Protein AF-A0A5B8V446-F1 (afdb_monomer)

Secondary structure (DSSP, 8-state):
---GGGSTTS-SS-PEEEEEEEHHHHT---EE-TTTS--EESEEEEEEETTEEEEEEE-HHHHHHHHS-SSHHHHHHHHHHHHHHHHHHHTT--PEEPTTS-EEEEETTEEEEEEE-TTT--EEEEETTEEPS--BSSHHHHHHHHHHHHHHHHHHT--

Solvent-accessible surface area (backbone atoms only — not comparable to full-atom values): 9074 Å² total; per-residue (Å²): 108,64,47,44,88,77,41,89,92,56,81,67,53,73,32,44,82,74,51,74,47,57,32,63,84,76,76,41,73,63,46,67,14,51,48,66,25,73,50,76,28,41,55,36,37,34,29,38,35,101,92,42,96,62,72,45,48,21,29,55,73,54,44,20,52,25,47,67,43,87,53,60,51,59,51,56,49,50,50,52,54,51,49,52,52,49,54,59,55,55,76,72,56,85,62,42,71,46,99,86,68,30,38,34,40,80,54,92,97,42,46,36,38,38,39,71,38,88,88,78,70,25,28,37,41,26,55,72,78,47,68,55,94,62,75,23,89,42,69,66,55,44,54,50,50,48,52,53,49,50,54,53,28,53,76,73,68,76,103

Mean predicted aligned error: 4.15 Å

Sequence (159 aa):
MANYWNIPGVPHKGWEYETIIDLREEGEEYETCMMCGKEEIRYVHILSHDEVAETYRVGCVCAEKMTGDYVNPKERQRQLENKAKRKENWKYKDWKQSQKGNDYYKFEEHLLVIFRDKKTNKFKYTIDGNFGLNSYQYLSEAKEAIFNKIEEMKEHGDW

Nearest PDB structures (foldseek):
  2yj5-assembly1_A  TM=4.510E-01  e=4.630E-01  Saccharolobus solfataricus P2
  3imo-assembly2_B  TM=6.095E-01  e=3.943E+00  Vibrio cholerae O139
  5csa-assembly1_A  TM=5.047E-01  e=8.866E+00  Saccharomyces cerevisiae S288C
  8xl0-assembly1_F  TM=2.932E-01  e=3.314E+00  Homo sapiens

Foldseek 3Di:
DDAQVPPPPDQQEQKDWDAKDQVVVVVDAWDQFPHGRPDTDRIWTWIDHPSDPDIGTGDLVSVCRHHVPPPVSVVRVVVVVVLVVVLVVLLVDDFDADPVRWTWDDDDPWIKIWDQDPPPRWIWIDINNHTDPDTHRDPSVNSSVVSVVVVVCVVVVND

Organism: NCBI:txid1813871

Radius of gyration: 20.85 Å; Cα contacts (8 Å, |Δi|>4): 253; chains: 1; bounding box: 47×30×57 Å

Structure (mmCIF, N/CA/C/O backbone):
data_AF-A0A5B8V446-F1
#
_entry.id   AF-A0A5B8V446-F1
#
loop_
_atom_site.group_PDB
_atom_site.id
_atom_site.type_symbol
_atom_site.label_atom_id
_atom_site.label_alt_id
_atom_site.label_comp_id
_atom_site.label_asym_id
_atom_site.label_entity_id
_atom_site.label_seq_id
_atom_site.pdbx_PDB_ins_code
_atom_site.Cartn_x
_atom_site.Cartn_y
_atom_site.Cartn_z
_atom_site.occupancy
_atom_site.B_iso_or_equiv
_atom_site.auth_seq_id
_atom_site.auth_comp_id
_atom_site.auth_asym_id
_atom_site.auth_atom_id
_atom_site.pdbx_PDB_model_num
ATOM 1 N N . MET A 1 1 ? 15.713 16.294 -12.421 1.00 69.62 1 MET A N 1
ATOM 2 C CA . MET A 1 1 ? 16.431 15.012 -12.607 1.00 69.62 1 MET A CA 1
ATOM 3 C C . MET A 1 1 ? 16.803 14.828 -14.074 1.00 69.62 1 MET A C 1
ATOM 5 O O . MET A 1 1 ? 16.319 15.591 -14.906 1.00 69.62 1 MET A O 1
ATOM 9 N N . ALA A 1 2 ? 17.674 13.866 -14.390 1.00 83.50 2 ALA A N 1
ATOM 10 C CA . ALA A 1 2 ? 17.967 13.483 -15.771 1.00 83.50 2 ALA A CA 1
ATOM 11 C C . ALA A 1 2 ? 16.741 12.828 -16.435 1.00 83.50 2 ALA A C 1
ATOM 13 O O . ALA A 1 2 ? 15.944 12.179 -15.766 1.00 83.50 2 ALA A O 1
ATOM 14 N N . ASN A 1 3 ? 16.592 13.011 -17.748 1.00 92.62 3 ASN A N 1
ATOM 15 C CA . ASN A 1 3 ? 15.585 12.314 -18.546 1.00 92.62 3 ASN A CA 1
ATOM 16 C C . ASN A 1 3 ? 16.255 11.132 -19.255 1.00 92.62 3 ASN A C 1
ATOM 18 O O . ASN A 1 3 ? 16.897 11.316 -20.293 1.00 92.62 3 ASN A O 1
ATOM 22 N N . TYR A 1 4 ? 16.111 9.936 -18.690 1.00 93.00 4 TYR A N 1
ATOM 23 C CA . TYR A 1 4 ? 16.771 8.727 -19.178 1.00 93.00 4 TYR A CA 1
ATOM 24 C C . TYR A 1 4 ? 16.187 8.206 -20.495 1.00 93.00 4 TYR A C 1
ATOM 26 O O . TYR A 1 4 ? 16.874 7.466 -21.185 1.00 93.00 4 TYR A O 1
ATOM 34 N N . TRP A 1 5 ? 15.015 8.690 -20.938 1.00 94.31 5 TRP A N 1
ATOM 35 C CA . TRP A 1 5 ? 14.532 8.443 -22.310 1.00 94.31 5 TRP A CA 1
ATOM 36 C C . TRP A 1 5 ? 15.471 8.986 -23.397 1.00 94.31 5 TRP A C 1
ATOM 38 O O . TRP A 1 5 ? 15.379 8.578 -24.552 1.00 94.31 5 TRP A O 1
ATOM 48 N N . ASN A 1 6 ? 16.338 9.938 -23.047 1.00 91.38 6 ASN A N 1
ATOM 49 C CA . ASN A 1 6 ? 17.266 10.578 -23.977 1.00 91.38 6 ASN A CA 1
ATOM 50 C C . ASN A 1 6 ? 18.718 10.115 -23.779 1.00 91.38 6 ASN A C 1
ATOM 52 O O . ASN A 1 6 ? 19.612 10.668 -24.420 1.00 91.38 6 ASN A O 1
ATOM 56 N N . ILE A 1 7 ? 18.973 9.160 -22.876 1.00 86.81 7 ILE A N 1
ATOM 57 C CA . ILE A 1 7 ? 20.325 8.713 -22.533 1.00 86.81 7 ILE A CA 1
ATOM 58 C C . ILE A 1 7 ? 20.634 7.415 -23.291 1.00 86.81 7 ILE A C 1
ATOM 60 O O . ILE A 1 7 ? 19.982 6.399 -23.052 1.00 86.81 7 ILE A O 1
ATOM 64 N N . PRO A 1 8 ? 21.633 7.413 -24.193 1.00 85.69 8 PRO A N 1
ATOM 65 C CA . PRO A 1 8 ? 22.073 6.192 -24.856 1.00 85.69 8 PRO A CA 1
ATOM 66 C C . PRO A 1 8 ? 22.541 5.142 -23.843 1.00 85.69 8 PRO A C 1
ATOM 68 O O . PRO A 1 8 ? 23.269 5.466 -22.907 1.00 85.69 8 PRO A O 1
ATOM 71 N N . GLY A 1 9 ? 22.157 3.884 -24.061 1.00 85.62 9 GLY A N 1
ATOM 72 C CA . GLY A 1 9 ? 22.546 2.756 -23.207 1.00 85.62 9 GLY A CA 1
ATOM 73 C C . GLY A 1 9 ? 21.564 2.426 -22.081 1.00 85.62 9 GLY A C 1
ATOM 74 O O . GLY A 1 9 ? 21.755 1.414 -21.419 1.00 85.62 9 GLY A O 1
ATOM 75 N N . VAL A 1 10 ? 20.502 3.216 -21.883 1.00 90.62 10 VAL A N 1
ATOM 76 C CA . VAL A 1 10 ? 19.393 2.837 -20.994 1.00 90.62 10 VAL A CA 1
ATOM 77 C C . VAL A 1 10 ? 18.348 2.063 -21.801 1.00 90.62 10 VAL A C 1
ATOM 79 O O . VAL A 1 10 ? 17.856 2.590 -22.805 1.00 90.62 10 VAL A O 1
ATOM 82 N N . PRO A 1 11 ? 17.963 0.840 -21.398 1.00 94.69 11 PRO A N 1
ATOM 83 C CA . PRO A 1 11 ? 16.890 0.120 -22.068 1.00 94.69 11 PRO A CA 1
ATOM 84 C C . PRO A 1 11 ? 15.568 0.891 -22.004 1.00 94.69 11 PRO A C 1
ATOM 86 O O . PRO A 1 11 ? 15.131 1.350 -20.952 1.00 94.69 11 PRO A O 1
ATOM 89 N N . HIS A 1 12 ? 14.889 1.026 -23.140 1.00 95.25 12 HIS A N 1
ATOM 90 C CA . HIS A 1 12 ? 13.588 1.708 -23.226 1.00 95.25 12 HIS A CA 1
ATOM 91 C C . HIS A 1 12 ? 12.393 0.750 -23.104 1.00 95.25 12 HIS A C 1
ATOM 93 O O . HIS A 1 12 ? 11.248 1.194 -22.991 1.00 95.25 12 HIS A O 1
ATOM 99 N N . LYS A 1 13 ? 12.659 -0.553 -23.204 1.00 95.81 13 LYS A N 1
ATOM 100 C CA . LYS A 1 13 ? 11.710 -1.669 -23.257 1.00 95.81 13 LYS A CA 1
ATOM 101 C C . LYS A 1 13 ? 12.333 -2.880 -22.565 1.00 95.81 13 LYS A C 1
ATOM 103 O O . LYS A 1 13 ? 13.538 -2.874 -22.361 1.00 95.81 13 LYS A O 1
ATOM 108 N N . GLY A 1 14 ? 11.529 -3.901 -22.272 1.00 96.81 14 GLY A N 1
ATOM 109 C CA . GLY A 1 14 ? 12.015 -5.157 -21.686 1.00 96.81 14 GLY A CA 1
ATOM 110 C C . GLY A 1 14 ? 12.162 -5.119 -20.167 1.00 96.81 14 GLY A C 1
ATOM 111 O O . GLY A 1 14 ? 12.752 -6.024 -19.599 1.00 96.81 14 GLY A O 1
ATOM 112 N N . TRP A 1 15 ? 11.62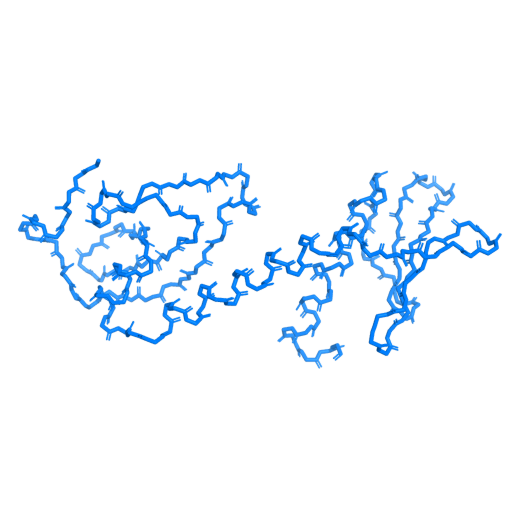7 -4.085 -19.514 1.00 98.19 15 TRP A N 1
ATOM 113 C CA . TRP A 1 15 ? 11.622 -4.012 -18.059 1.00 98.19 15 TRP A CA 1
ATOM 114 C C . TRP A 1 15 ? 10.580 -4.961 -17.475 1.00 98.19 15 TRP A C 1
ATOM 116 O O . TRP A 1 15 ? 9.449 -5.030 -17.965 1.00 98.19 15 TRP A O 1
ATOM 126 N N . GLU A 1 16 ? 10.951 -5.635 -16.397 1.00 98.00 16 GLU A N 1
ATOM 127 C CA . GLU A 1 16 ? 10.073 -6.489 -15.615 1.00 98.00 16 GLU A CA 1
ATOM 128 C C . GLU A 1 16 ? 9.410 -5.684 -14.497 1.00 98.00 16 GLU A C 1
ATOM 130 O O . GLU A 1 16 ? 9.973 -4.732 -13.949 1.00 98.00 16 GLU A O 1
ATOM 135 N N . TYR A 1 17 ? 8.159 -6.030 -14.201 1.00 98.31 17 TYR A N 1
ATOM 136 C CA . TYR A 1 17 ? 7.369 -5.342 -13.191 1.00 98.31 17 TYR A CA 1
ATOM 137 C C . TYR A 1 17 ? 7.485 -6.064 -11.854 1.00 98.31 17 TYR A C 1
ATOM 139 O O . TYR A 1 17 ? 6.988 -7.180 -11.721 1.00 98.31 17 TYR A O 1
ATOM 147 N N . GLU A 1 18 ? 8.053 -5.395 -10.855 1.00 97.81 18 GLU A N 1
ATOM 148 C CA . GLU A 1 18 ? 8.225 -5.972 -9.523 1.00 97.81 18 GLU A CA 1
ATOM 149 C C . GLU A 1 18 ? 6.993 -5.710 -8.657 1.00 97.81 18 GLU A C 1
ATOM 151 O O . GLU A 1 18 ? 6.299 -6.626 -8.215 1.00 97.81 18 GLU A O 1
ATOM 156 N N . THR A 1 19 ? 6.690 -4.435 -8.405 1.00 97.69 19 THR A N 1
ATOM 157 C CA . THR A 1 19 ? 5.610 -4.044 -7.493 1.00 97.69 19 THR A CA 1
ATOM 158 C C . THR A 1 19 ? 5.232 -2.569 -7.650 1.00 97.69 19 THR A C 1
ATOM 160 O O . THR A 1 19 ? 5.837 -1.823 -8.421 1.00 97.69 19 THR A O 1
ATOM 163 N N . ILE A 1 20 ? 4.226 -2.142 -6.891 1.00 98.00 20 ILE A N 1
ATOM 164 C CA . ILE A 1 20 ? 3.850 -0.744 -6.712 1.00 98.00 20 ILE A CA 1
ATOM 165 C C . ILE A 1 20 ? 3.714 -0.421 -5.229 1.00 98.00 20 ILE A C 1
ATOM 167 O O . ILE A 1 20 ? 3.178 -1.219 -4.461 1.00 98.00 20 ILE A O 1
ATOM 171 N N . ILE A 1 21 ? 4.160 0.770 -4.842 1.00 97.19 21 ILE A N 1
ATOM 172 C CA . ILE A 1 21 ? 4.043 1.282 -3.473 1.00 97.19 21 ILE A CA 1
ATOM 173 C C . ILE A 1 21 ? 3.320 2.634 -3.457 1.00 97.19 21 ILE A C 1
ATOM 175 O O . ILE A 1 21 ? 3.379 3.391 -4.426 1.00 97.19 21 ILE A O 1
ATOM 179 N N . ASP A 1 22 ? 2.627 2.934 -2.358 1.00 97.31 22 ASP A N 1
ATOM 180 C CA . ASP A 1 22 ? 2.085 4.265 -2.057 1.00 97.31 22 ASP A CA 1
ATOM 181 C C . ASP A 1 22 ? 3.002 4.933 -1.031 1.00 97.31 22 ASP A C 1
ATOM 183 O O . ASP A 1 22 ? 3.021 4.524 0.130 1.00 97.31 22 ASP A O 1
ATOM 187 N N . LEU A 1 23 ? 3.736 5.971 -1.442 1.00 96.69 23 LEU A N 1
ATOM 188 C CA . LEU A 1 23 ? 4.708 6.661 -0.585 1.00 96.69 23 LEU A CA 1
ATOM 189 C C . LEU A 1 23 ? 4.110 7.178 0.726 1.00 96.69 23 LEU A C 1
ATOM 191 O O . LEU A 1 23 ? 4.793 7.206 1.750 1.00 96.69 23 LEU A O 1
ATOM 195 N N . ARG A 1 24 ? 2.816 7.517 0.744 1.00 93.94 24 ARG A N 1
ATOM 196 C CA . ARG A 1 24 ? 2.173 8.006 1.972 1.00 93.94 24 ARG A CA 1
ATOM 197 C C . ARG A 1 24 ? 2.027 6.935 3.043 1.00 93.94 24 ARG A C 1
ATOM 199 O O . ARG A 1 24 ? 1.935 7.284 4.217 1.00 93.94 24 ARG A O 1
ATOM 206 N N . GLU A 1 25 ? 1.996 5.660 2.664 1.00 90.94 25 GLU A N 1
ATOM 207 C CA . GLU A 1 25 ? 2.035 4.555 3.629 1.00 90.94 25 GLU A CA 1
ATOM 208 C C . GLU A 1 25 ? 3.442 4.387 4.231 1.00 90.94 25 GLU A C 1
ATOM 210 O O . GLU A 1 25 ? 3.570 3.880 5.342 1.00 90.94 25 GLU A O 1
ATOM 215 N N . GLU A 1 26 ? 4.484 4.879 3.550 1.00 90.38 26 GLU A N 1
ATOM 216 C CA . GLU A 1 26 ? 5.877 4.894 4.025 1.00 90.38 26 GLU A CA 1
ATOM 217 C C . GLU A 1 26 ? 6.259 6.201 4.747 1.00 90.38 26 GLU A C 1
ATOM 219 O O . GLU A 1 26 ? 7.351 6.308 5.299 1.00 90.38 26 GLU A O 1
ATOM 224 N N . GLY A 1 27 ? 5.350 7.181 4.804 1.00 91.25 27 GLY A N 1
ATOM 225 C CA . GLY A 1 27 ? 5.576 8.476 5.454 1.00 91.25 27 GLY A CA 1
ATOM 226 C C . GLY A 1 27 ? 6.137 9.571 4.540 1.00 91.25 27 GLY A C 1
ATOM 227 O O . GLY A 1 27 ? 6.446 10.653 5.034 1.00 91.25 27 GLY A O 1
ATOM 228 N N . GLU A 1 28 ? 6.213 9.323 3.232 1.00 94.06 28 GLU A N 1
ATOM 229 C CA . GLU A 1 28 ? 6.693 10.264 2.213 1.00 94.06 28 GLU A CA 1
ATOM 230 C C . GLU A 1 28 ? 5.527 10.801 1.355 1.00 94.06 28 GLU A C 1
ATOM 232 O O . GLU A 1 28 ? 4.479 10.165 1.225 1.00 94.06 28 GLU A O 1
ATOM 237 N N . GLU A 1 29 ? 5.661 11.991 0.754 1.00 9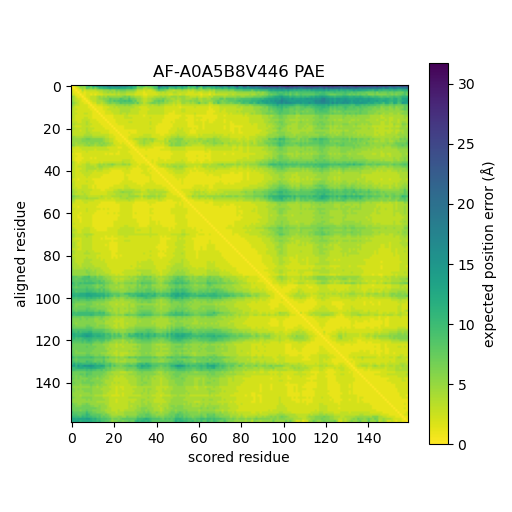4.25 29 GLU A N 1
ATOM 238 C CA . GLU A 1 29 ? 4.574 12.565 -0.065 1.00 94.25 29 GLU A CA 1
ATOM 239 C C . GLU A 1 29 ? 4.680 12.222 -1.554 1.00 94.25 29 GLU A C 1
ATOM 241 O O . GLU A 1 29 ? 3.711 11.726 -2.141 1.00 94.25 29 GLU A O 1
ATOM 246 N N . TYR A 1 30 ? 5.833 12.518 -2.153 1.00 96.88 30 TYR A N 1
ATOM 247 C CA . TYR A 1 30 ? 6.124 12.348 -3.574 1.00 96.88 30 TYR A CA 1
ATOM 248 C C . TYR A 1 30 ? 7.622 12.111 -3.773 1.00 96.88 30 TYR A C 1
ATOM 250 O O . TYR A 1 30 ? 8.442 12.564 -2.976 1.00 96.88 30 TYR A O 1
ATOM 258 N N . GLU A 1 31 ? 7.972 11.468 -4.880 1.00 96.94 31 GLU A N 1
ATOM 259 C CA . GLU A 1 31 ? 9.331 11.470 -5.419 1.00 96.94 31 GLU A CA 1
ATOM 260 C C . GLU A 1 31 ? 9.304 11.799 -6.913 1.00 96.94 31 GLU A C 1
ATOM 262 O O . GLU A 1 31 ? 8.269 11.689 -7.567 1.00 96.94 31 GLU A O 1
ATOM 267 N N . THR A 1 32 ? 10.435 12.186 -7.494 1.00 97.94 32 THR A N 1
ATOM 268 C CA . THR A 1 32 ? 10.507 12.423 -8.938 1.00 97.94 32 THR A CA 1
ATOM 269 C C . THR A 1 32 ? 10.703 11.099 -9.687 1.00 97.94 32 THR A C 1
ATOM 271 O O . THR A 1 32 ? 11.622 10.339 -9.392 1.00 97.94 32 THR A O 1
ATOM 274 N N . CYS A 1 33 ? 9.891 10.850 -10.719 1.00 98.12 33 CYS A N 1
ATOM 275 C CA . CYS A 1 33 ? 10.004 9.682 -11.595 1.00 98.12 33 CYS A CA 1
ATOM 276 C C . CYS A 1 33 ? 11.418 9.552 -12.176 1.00 98.12 33 CYS A C 1
ATOM 278 O O . CYS A 1 33 ? 11.854 10.428 -12.932 1.00 98.12 33 CYS A O 1
ATOM 280 N N . MET A 1 34 ? 12.090 8.429 -11.894 1.00 96.88 34 MET A N 1
ATOM 281 C CA . MET A 1 34 ? 13.475 8.217 -12.313 1.00 96.88 34 MET A CA 1
ATOM 282 C C . MET A 1 34 ? 13.623 8.299 -13.828 1.00 96.88 34 MET A C 1
ATOM 284 O O . MET A 1 34 ? 14.539 8.956 -14.288 1.00 96.88 34 MET A O 1
ATOM 288 N N . MET A 1 35 ? 12.704 7.725 -14.615 1.00 96.31 35 MET A N 1
ATOM 289 C CA . MET A 1 35 ? 12.871 7.631 -16.071 1.00 96.31 35 MET A CA 1
ATOM 290 C C . MET A 1 35 ? 12.707 8.975 -16.795 1.00 96.31 35 MET A C 1
ATOM 292 O O . MET A 1 35 ? 13.550 9.351 -17.607 1.00 96.31 35 MET A O 1
ATOM 296 N N . CYS A 1 36 ? 11.619 9.713 -16.541 1.00 97.00 36 CYS A N 1
ATOM 297 C CA . CYS A 1 36 ? 11.367 10.982 -17.239 1.00 97.00 36 CYS A CA 1
ATOM 298 C C . CYS A 1 36 ? 11.971 12.202 -16.533 1.00 97.00 36 CYS A C 1
ATOM 300 O O . CYS A 1 36 ? 12.114 13.252 -17.163 1.00 97.00 36 CYS A O 1
ATOM 302 N N . GLY A 1 37 ? 12.269 12.092 -15.236 1.00 96.25 37 GLY A N 1
ATOM 303 C CA . GLY A 1 37 ? 12.832 13.158 -14.413 1.00 96.25 37 GLY A CA 1
ATOM 304 C C . GLY A 1 37 ? 11.939 14.393 -14.237 1.00 96.25 37 GLY A C 1
ATOM 305 O O . GLY A 1 37 ? 12.452 15.443 -13.840 1.00 96.25 37 GLY A O 1
ATOM 306 N N . LYS A 1 38 ? 10.646 14.291 -14.586 1.00 93.25 38 LYS A N 1
ATOM 307 C CA . LYS A 1 38 ? 9.694 15.414 -14.670 1.00 93.25 38 LYS A CA 1
ATOM 308 C C . LYS A 1 38 ? 8.454 15.255 -13.788 1.00 93.25 38 LYS A C 1
ATOM 310 O O . LYS A 1 38 ? 7.920 16.255 -13.325 1.00 93.25 38 LYS A O 1
ATOM 315 N N . GLU A 1 39 ? 7.937 14.040 -13.653 1.00 94.38 39 GLU A N 1
ATOM 316 C CA . GLU A 1 39 ? 6.700 13.776 -12.913 1.00 94.38 39 GLU A CA 1
ATOM 317 C C . GLU A 1 39 ? 7.003 13.579 -11.426 1.00 94.38 39 GLU A C 1
ATOM 319 O O . GLU A 1 39 ? 7.880 12.784 -11.101 1.0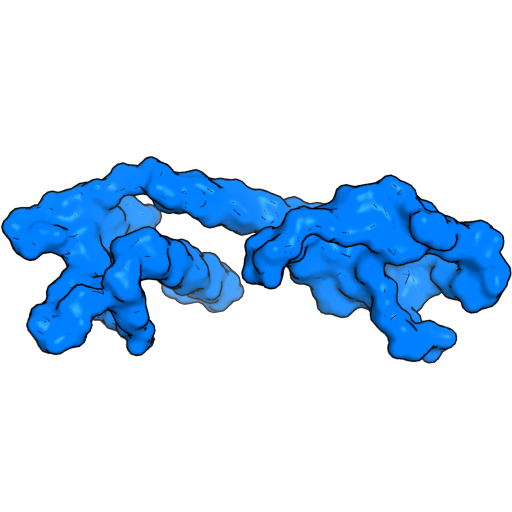0 94.38 39 GLU A O 1
ATOM 324 N N . GLU A 1 40 ? 6.261 14.260 -10.552 1.00 96.94 40 GLU A N 1
ATOM 325 C CA . GLU A 1 40 ? 6.223 13.968 -9.115 1.00 96.94 40 GLU A CA 1
ATOM 326 C C . GLU A 1 40 ? 5.190 12.862 -8.875 1.00 96.94 40 GLU A C 1
ATOM 328 O O . GLU A 1 40 ? 4.000 13.031 -9.158 1.00 96.94 40 GLU A O 1
ATOM 333 N N . ILE A 1 41 ? 5.650 11.710 -8.400 1.00 97.75 41 ILE A N 1
ATOM 334 C CA . ILE A 1 41 ? 4.886 10.471 -8.299 1.00 97.75 41 ILE A CA 1
ATOM 335 C C . ILE A 1 41 ? 4.679 10.100 -6.833 1.00 97.75 41 ILE A C 1
ATOM 337 O O . ILE A 1 41 ? 5.607 10.101 -6.034 1.00 97.75 41 ILE A O 1
ATOM 341 N N . ARG A 1 42 ? 3.432 9.782 -6.479 1.00 97.81 42 ARG A N 1
ATOM 342 C CA . ARG A 1 42 ? 3.069 9.206 -5.173 1.00 97.81 42 ARG A CA 1
ATOM 343 C C . ARG A 1 42 ? 3.006 7.682 -5.225 1.00 97.81 42 ARG A C 1
ATOM 345 O O . ARG A 1 42 ? 3.401 7.010 -4.280 1.00 97.81 42 ARG A O 1
ATOM 352 N N . TYR A 1 43 ? 2.453 7.153 -6.316 1.00 98.25 43 TYR A N 1
ATOM 353 C CA . TYR A 1 43 ? 2.361 5.719 -6.558 1.00 98.25 43 TYR A CA 1
ATOM 354 C C . TYR A 1 43 ? 3.528 5.311 -7.443 1.00 98.25 43 TYR A C 1
ATOM 356 O O . TYR A 1 43 ? 3.576 5.664 -8.625 1.00 98.25 43 TYR A O 1
ATOM 364 N N . VAL A 1 44 ? 4.487 4.622 -6.842 1.00 98.38 44 VAL A N 1
ATOM 365 C CA . VAL A 1 44 ? 5.777 4.336 -7.459 1.00 98.38 44 VAL A CA 1
ATOM 366 C C . VAL A 1 44 ? 5.760 2.919 -7.995 1.00 98.38 44 VAL A C 1
ATOM 368 O O . VAL A 1 44 ? 5.623 1.968 -7.229 1.00 98.38 44 VAL A O 1
ATOM 371 N N . HIS A 1 45 ? 5.905 2.783 -9.311 1.00 98.56 45 HIS A N 1
ATOM 372 C CA . HIS A 1 45 ? 6.072 1.492 -9.970 1.00 98.56 45 HIS A CA 1
ATOM 373 C C . HIS A 1 45 ? 7.551 1.128 -9.928 1.00 98.56 45 HIS A C 1
ATOM 375 O O . HIS A 1 45 ? 8.383 1.882 -10.438 1.00 98.56 45 HIS A O 1
ATOM 381 N N . ILE A 1 46 ? 7.864 -0.002 -9.302 1.00 98.44 46 ILE A N 1
ATOM 382 C CA . ILE A 1 46 ? 9.222 -0.524 -9.171 1.00 98.44 46 ILE A CA 1
ATOM 383 C C . ILE A 1 46 ? 9.441 -1.542 -10.283 1.00 98.44 46 ILE A C 1
ATOM 385 O O . ILE A 1 46 ? 8.686 -2.509 -10.397 1.00 98.44 46 ILE A O 1
ATOM 389 N N . LEU A 1 47 ? 10.464 -1.304 -11.098 1.00 98.38 47 LEU A N 1
ATOM 390 C CA . LEU A 1 47 ? 10.810 -2.121 -12.254 1.00 98.38 47 LEU A CA 1
ATOM 391 C C . LEU A 1 47 ? 12.267 -2.571 -12.186 1.00 98.38 47 LEU A C 1
ATOM 393 O O . LEU A 1 47 ? 13.118 -1.855 -11.657 1.00 98.38 47 LEU A O 1
ATOM 397 N N . SER A 1 48 ? 12.560 -3.712 -12.789 1.00 98.00 48 SER A N 1
ATOM 398 C CA . SER A 1 48 ? 13.907 -4.261 -12.941 1.00 98.00 48 SER A CA 1
ATOM 399 C C . SER A 1 48 ? 14.185 -4.573 -14.415 1.00 98.00 48 SER A C 1
ATOM 401 O O . SER A 1 48 ? 13.272 -4.604 -15.242 1.00 98.00 48 SER A O 1
ATOM 403 N N . HIS A 1 49 ? 15.454 -4.727 -14.783 1.00 97.56 49 HIS A N 1
ATOM 404 C CA . HIS A 1 49 ? 15.849 -5.177 -16.117 1.00 97.56 49 HIS A CA 1
ATOM 405 C C . HIS A 1 49 ? 17.164 -5.943 -16.012 1.00 97.56 49 HIS A C 1
ATOM 407 O O . HIS A 1 49 ? 18.091 -5.474 -15.363 1.00 97.56 49 HIS A O 1
ATOM 413 N N . ASP A 1 50 ? 17.297 -7.055 -16.732 1.00 96.31 50 ASP A N 1
ATOM 414 C CA . ASP A 1 50 ? 18.483 -7.930 -16.688 1.00 96.31 50 ASP A CA 1
ATOM 415 C C . ASP A 1 50 ? 19.827 -7.242 -17.000 1.00 96.31 50 ASP A C 1
ATOM 417 O O . ASP A 1 50 ? 20.889 -7.724 -16.612 1.00 96.31 50 ASP A O 1
ATOM 421 N N . GLU A 1 51 ? 19.801 -6.110 -17.706 1.00 93.88 51 GLU A N 1
ATOM 422 C CA . GLU A 1 51 ? 20.986 -5.362 -18.134 1.00 93.88 51 GLU A CA 1
ATOM 423 C C . GLU A 1 51 ? 21.299 -4.192 -17.186 1.00 93.88 51 GLU A C 1
ATOM 425 O O . GLU A 1 51 ? 22.308 -3.506 -17.353 1.00 93.88 51 GLU A O 1
ATOM 430 N N . VAL A 1 52 ? 20.444 -3.948 -16.186 1.00 92.75 52 VAL A N 1
ATOM 431 C CA . VAL A 1 52 ? 20.534 -2.818 -15.262 1.00 92.75 52 VAL A CA 1
ATOM 432 C C . VAL A 1 52 ? 20.500 -3.337 -13.828 1.00 92.75 52 VAL A C 1
ATOM 434 O O . VAL A 1 52 ? 19.501 -3.867 -13.360 1.00 92.75 52 VAL A O 1
ATOM 437 N N . ALA A 1 53 ? 21.602 -3.152 -13.101 1.00 91.25 53 ALA A N 1
ATOM 438 C CA . ALA A 1 53 ? 21.720 -3.639 -11.724 1.00 91.25 53 ALA A CA 1
ATOM 439 C C . ALA A 1 53 ? 20.780 -2.922 -10.733 1.00 91.25 53 ALA A C 1
ATOM 441 O O . ALA A 1 53 ? 20.458 -3.465 -9.678 1.00 91.25 53 ALA A O 1
ATOM 442 N N . GLU A 1 54 ? 20.373 -1.693 -11.046 1.00 92.69 54 GLU A N 1
ATOM 443 C CA . GLU A 1 54 ? 19.499 -0.877 -10.205 1.00 92.69 54 GLU A CA 1
ATOM 444 C C . GLU A 1 54 ? 18.028 -1.041 -10.601 1.00 92.69 54 GLU A C 1
ATOM 446 O O . GLU A 1 54 ? 17.685 -1.106 -11.782 1.00 92.69 54 GLU A O 1
ATOM 451 N N . THR A 1 55 ? 17.138 -1.034 -9.607 1.00 95.69 55 THR A N 1
ATOM 452 C CA . THR A 1 55 ? 15.695 -0.963 -9.859 1.00 95.69 55 THR A CA 1
ATOM 453 C C . THR A 1 55 ? 15.288 0.465 -10.194 1.00 95.69 55 THR A C 1
ATOM 455 O O . THR A 1 55 ? 15.821 1.436 -9.654 1.00 95.69 55 THR A O 1
ATOM 458 N N . TYR A 1 56 ? 14.326 0.602 -11.097 1.00 97.31 56 TYR A N 1
ATOM 459 C CA . TYR A 1 56 ? 13.791 1.891 -11.500 1.00 97.31 56 TYR A CA 1
ATOM 460 C C . TYR A 1 56 ? 12.465 2.151 -10.807 1.00 97.31 56 TYR A C 1
ATOM 462 O O . TYR A 1 56 ? 11.551 1.330 -10.838 1.00 97.31 56 TYR A O 1
ATOM 470 N N . ARG A 1 57 ? 12.362 3.339 -10.217 1.00 98.00 57 ARG A N 1
ATOM 471 C CA . ARG A 1 57 ? 11.179 3.847 -9.531 1.00 98.00 57 ARG A CA 1
ATOM 472 C C . ARG A 1 57 ? 10.524 4.916 -10.391 1.00 98.00 57 ARG A C 1
ATOM 474 O O . ARG A 1 57 ? 11.081 5.995 -10.611 1.00 98.00 57 ARG A O 1
ATOM 481 N N . VAL A 1 58 ? 9.384 4.586 -10.987 1.00 98.50 58 VAL A N 1
ATOM 482 C CA . VAL A 1 58 ? 8.814 5.386 -12.079 1.00 98.50 58 VAL A CA 1
ATOM 483 C C . VAL A 1 58 ? 7.312 5.596 -11.942 1.00 98.50 58 VAL A C 1
ATOM 485 O O . VAL A 1 58 ? 6.604 4.851 -11.268 1.00 98.50 58 VAL A O 1
ATOM 488 N N . GLY A 1 59 ? 6.815 6.634 -12.615 1.00 98.50 59 GLY A N 1
ATOM 489 C CA . GLY A 1 59 ? 5.384 6.899 -12.741 1.00 98.50 59 GLY A CA 1
ATOM 490 C C . GLY A 1 59 ? 4.695 5.937 -13.702 1.00 98.50 59 GLY A C 1
ATOM 491 O O . GLY A 1 59 ? 5.340 5.329 -14.561 1.00 98.50 59 GLY A O 1
ATOM 492 N N . CYS A 1 60 ? 3.365 5.856 -13.606 1.00 98.38 60 CYS A N 1
ATOM 493 C CA . CYS A 1 60 ? 2.533 4.914 -14.363 1.00 98.38 60 CYS A CA 1
ATOM 494 C C . CYS A 1 60 ? 2.817 4.932 -15.869 1.00 98.38 60 CYS A C 1
ATOM 496 O O . CYS A 1 60 ? 3.029 3.889 -16.476 1.00 98.38 60 CYS A O 1
ATOM 498 N N . VAL A 1 61 ? 2.884 6.121 -16.477 1.00 98.06 61 VAL A N 1
ATOM 499 C CA . VAL A 1 61 ? 3.099 6.255 -17.929 1.00 98.06 61 VAL A CA 1
ATOM 500 C C . VAL A 1 61 ? 4.491 5.771 -18.342 1.00 98.06 61 VAL A C 1
ATOM 502 O O . VAL A 1 61 ? 4.665 5.234 -19.437 1.00 98.06 61 VAL A O 1
ATOM 505 N N . CYS A 1 62 ? 5.503 5.980 -17.495 1.00 98.38 62 CYS A N 1
ATOM 506 C CA . CYS A 1 62 ? 6.837 5.452 -17.764 1.00 98.38 62 CYS A CA 1
ATOM 507 C C . CYS A 1 62 ? 6.855 3.935 -17.589 1.00 98.38 62 CYS A C 1
ATOM 509 O O . CYS A 1 62 ? 7.410 3.266 -18.454 1.00 98.38 62 CYS A O 1
ATOM 511 N N . ALA A 1 63 ? 6.174 3.402 -16.571 1.00 98.56 63 ALA A N 1
ATOM 512 C CA . ALA A 1 63 ? 6.048 1.965 -16.376 1.00 98.56 63 ALA A CA 1
ATOM 513 C C . ALA A 1 63 ? 5.412 1.268 -17.580 1.00 98.56 63 ALA A C 1
ATOM 515 O O . ALA A 1 63 ? 6.025 0.365 -18.136 1.00 98.56 63 ALA A O 1
ATOM 516 N N . GLU A 1 64 ? 4.262 1.752 -18.061 1.00 98.44 64 GLU A N 1
ATOM 517 C CA . GLU A 1 64 ? 3.590 1.191 -19.243 1.00 98.44 64 GLU A CA 1
ATOM 518 C C . GLU A 1 64 ? 4.509 1.146 -20.469 1.00 98.44 64 GLU A C 1
ATOM 520 O O . GLU A 1 64 ? 4.562 0.175 -21.227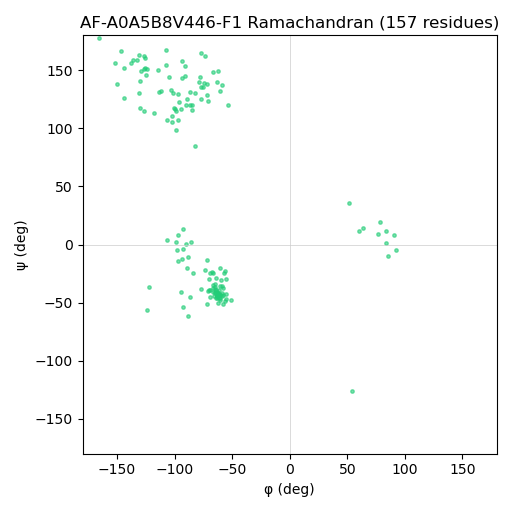 1.00 98.44 64 GLU A O 1
ATOM 525 N N . LYS A 1 65 ? 5.276 2.221 -20.675 1.00 98.19 65 LYS A N 1
ATOM 526 C CA . LYS A 1 65 ? 6.220 2.289 -21.786 1.00 98.19 65 LYS A CA 1
ATOM 527 C C . LYS A 1 65 ? 7.386 1.335 -21.582 1.00 98.19 65 LYS A C 1
ATOM 529 O O . LYS A 1 65 ? 7.717 0.660 -22.544 1.00 98.19 65 LYS A O 1
ATOM 534 N N . MET A 1 66 ? 7.987 1.277 -20.402 1.00 98.00 66 MET A N 1
ATOM 535 C CA . MET A 1 66 ? 9.184 0.479 -20.123 1.00 98.00 66 MET A CA 1
ATOM 536 C C . MET A 1 66 ? 8.905 -1.028 -20.155 1.00 98.00 66 MET A C 1
ATOM 538 O O . MET A 1 66 ? 9.698 -1.785 -20.712 1.00 98.00 66 MET A O 1
ATOM 542 N N . THR A 1 67 ? 7.755 -1.464 -19.645 1.00 98.06 67 THR A N 1
ATOM 543 C CA . THR A 1 67 ? 7.348 -2.878 -19.668 1.00 98.06 67 THR A CA 1
ATOM 544 C C . THR A 1 67 ? 6.693 -3.275 -20.994 1.00 98.06 67 THR A C 1
ATOM 546 O O . THR A 1 67 ? 6.702 -4.438 -21.381 1.00 98.06 67 THR A O 1
ATOM 549 N N . GLY A 1 68 ? 6.121 -2.309 -21.724 1.00 97.94 68 GLY A N 1
ATOM 550 C CA . GLY A 1 68 ? 5.259 -2.590 -22.875 1.00 97.94 68 GLY A CA 1
ATOM 551 C C . GLY A 1 68 ? 3.848 -3.049 -22.488 1.00 97.94 68 GLY A C 1
ATOM 552 O O . GLY A 1 68 ? 3.085 -3.445 -23.368 1.00 97.94 68 GLY A O 1
ATOM 553 N N . ASP A 1 69 ? 3.495 -2.966 -21.206 1.00 97.75 69 ASP A N 1
ATOM 554 C CA . ASP A 1 69 ? 2.184 -3.308 -20.665 1.00 97.75 69 ASP A CA 1
ATOM 555 C C . ASP A 1 69 ? 1.367 -2.042 -20.388 1.00 97.75 69 ASP A C 1
ATOM 557 O O . ASP A 1 69 ? 1.591 -1.333 -19.411 1.00 97.75 69 ASP A O 1
ATOM 561 N N . TYR A 1 70 ? 0.383 -1.772 -21.243 1.00 97.12 70 TYR A N 1
ATOM 562 C CA . TYR A 1 70 ? -0.465 -0.577 -21.168 1.00 97.12 70 TYR A CA 1
ATOM 563 C C . TYR A 1 70 ? -1.758 -0.785 -20.360 1.00 97.12 70 TYR A C 1
ATOM 565 O O . TYR A 1 70 ? -2.689 0.015 -20.467 1.00 97.12 70 TYR A O 1
ATOM 573 N N . VAL A 1 71 ? -1.859 -1.879 -19.597 1.00 97.25 71 VAL A N 1
ATOM 574 C CA . VAL A 1 71 ? -3.065 -2.228 -18.832 1.00 97.25 71 VAL A CA 1
ATOM 575 C C . VAL A 1 71 ? -2.745 -2.403 -17.353 1.00 97.25 71 VAL A C 1
ATOM 577 O O . VAL A 1 71 ? -3.343 -1.724 -16.513 1.00 97.25 71 VAL A O 1
ATOM 580 N N . ASN A 1 72 ? -1.806 -3.287 -17.009 1.00 97.88 72 ASN A N 1
ATOM 581 C CA . ASN A 1 72 ? -1.625 -3.688 -15.615 1.00 97.88 72 ASN A CA 1
ATOM 582 C C . ASN A 1 72 ? -1.035 -2.594 -14.714 1.00 97.88 72 ASN A C 1
ATOM 584 O O . ASN A 1 72 ? -1.529 -2.480 -13.590 1.00 97.88 72 ASN A O 1
ATOM 588 N N . PRO A 1 73 ? -0.063 -1.752 -15.134 1.00 98.12 73 PRO A N 1
ATOM 589 C CA . PRO A 1 73 ? 0.418 -0.659 -14.286 1.00 98.12 73 PRO A CA 1
ATOM 590 C C . PRO A 1 73 ? -0.728 0.253 -13.831 1.00 98.12 73 PRO A C 1
ATOM 592 O O . PRO A 1 73 ? -0.902 0.515 -12.640 1.00 98.12 73 PRO A O 1
ATOM 595 N N . LYS A 1 74 ? -1.598 0.647 -14.764 1.00 97.88 74 LYS A N 1
ATOM 596 C CA . LYS A 1 74 ? -2.755 1.490 -14.462 1.00 97.88 74 LYS A CA 1
ATOM 597 C C . LYS A 1 74 ? -3.742 0.817 -13.513 1.00 97.88 74 LYS A C 1
ATOM 599 O O . LYS A 1 74 ? -4.242 1.469 -12.597 1.00 97.88 74 LYS A O 1
ATOM 604 N N . GLU A 1 75 ? -4.027 -0.468 -13.712 1.00 97.94 75 GLU A N 1
ATOM 605 C CA . GLU A 1 75 ? -4.951 -1.199 -12.842 1.00 97.94 75 GLU A CA 1
ATOM 606 C C . GLU A 1 75 ? -4.398 -1.349 -11.419 1.00 97.94 75 GLU A C 1
ATOM 608 O O . GLU A 1 75 ? -5.111 -1.066 -10.455 1.00 97.94 75 GLU A O 1
ATOM 613 N N . ARG A 1 76 ? -3.116 -1.701 -11.273 1.00 97.12 76 ARG A N 1
ATOM 614 C CA . ARG A 1 76 ? -2.449 -1.812 -9.966 1.00 97.12 76 ARG A CA 1
ATOM 615 C C . ARG A 1 76 ? -2.436 -0.477 -9.224 1.00 97.12 76 ARG A C 1
ATOM 617 O O . ARG A 1 76 ? -2.773 -0.423 -8.042 1.00 97.12 76 ARG A O 1
ATOM 624 N N . GLN A 1 77 ? -2.142 0.622 -9.922 1.00 98.06 77 GLN A N 1
ATOM 625 C CA . GLN A 1 77 ? -2.228 1.952 -9.322 1.00 98.06 77 GLN A CA 1
ATOM 626 C C . GLN A 1 77 ? -3.656 2.304 -8.905 1.00 98.06 77 GLN A C 1
ATOM 628 O O . GLN A 1 77 ? -3.872 2.776 -7.790 1.00 98.06 77 GLN A O 1
ATOM 633 N N . ARG A 1 78 ? -4.648 2.025 -9.757 1.00 97.69 78 ARG A N 1
ATOM 634 C CA . ARG A 1 78 ? -6.060 2.254 -9.432 1.00 97.69 78 ARG A CA 1
ATOM 635 C C . ARG A 1 78 ? -6.481 1.496 -8.170 1.00 97.69 78 ARG A C 1
ATOM 637 O O . ARG A 1 78 ? -7.261 2.020 -7.375 1.00 97.69 78 ARG A O 1
ATOM 644 N N . GLN A 1 79 ? -5.978 0.280 -7.966 1.00 95.31 79 GLN A N 1
ATOM 645 C CA . GLN A 1 79 ? -6.242 -0.505 -6.758 1.00 95.31 79 GLN A CA 1
ATOM 646 C C . GLN A 1 79 ? -5.680 0.173 -5.500 1.00 95.31 79 GLN A C 1
ATOM 648 O O . GLN A 1 79 ? -6.430 0.324 -4.531 1.00 95.31 79 GLN A O 1
ATOM 653 N N . LEU A 1 80 ? -4.431 0.659 -5.531 1.00 95.81 80 LEU A N 1
ATOM 654 C CA . LEU A 1 80 ? -3.849 1.428 -4.421 1.00 95.81 80 LEU A CA 1
ATOM 655 C C . LEU A 1 80 ? -4.592 2.745 -4.171 1.00 95.81 80 LEU A C 1
ATOM 657 O O . LEU A 1 80 ? -4.935 3.047 -3.030 1.00 95.81 80 LEU A O 1
ATOM 661 N N . GLU A 1 81 ? -4.933 3.492 -5.222 1.00 96.75 81 GLU A N 1
ATOM 662 C CA . GLU A 1 81 ? -5.726 4.721 -5.105 1.00 96.75 81 GLU A CA 1
ATOM 663 C C . GLU A 1 81 ? -7.081 4.464 -4.440 1.00 96.75 81 GLU A C 1
ATOM 665 O O . GLU A 1 81 ? -7.526 5.224 -3.575 1.00 96.75 81 GLU A O 1
ATOM 670 N N . ASN A 1 82 ? -7.754 3.383 -4.834 1.00 96.31 82 ASN A N 1
ATOM 671 C CA . ASN A 1 82 ? -9.029 2.995 -4.251 1.00 96.31 82 ASN A CA 1
ATOM 672 C C . ASN A 1 82 ? -8.869 2.570 -2.788 1.00 96.31 82 ASN A C 1
ATOM 674 O O . ASN A 1 82 ? -9.698 2.954 -1.962 1.00 96.31 82 ASN A O 1
ATOM 678 N N . LYS A 1 83 ? -7.810 1.826 -2.450 1.00 94.94 83 LYS A N 1
ATOM 679 C CA . LYS A 1 83 ? -7.478 1.453 -1.067 1.00 94.94 83 LYS A CA 1
ATOM 680 C C . LYS A 1 83 ? -7.226 2.689 -0.204 1.00 94.94 83 LYS A C 1
ATOM 682 O O . LYS A 1 83 ? -7.862 2.829 0.839 1.00 94.94 83 LYS A O 1
ATOM 687 N N . ALA A 1 84 ? -6.414 3.635 -0.675 1.00 95.06 84 ALA A N 1
ATOM 688 C CA . ALA A 1 84 ? -6.144 4.892 0.019 1.00 95.06 84 ALA A CA 1
ATOM 689 C C . ALA A 1 84 ? -7.427 5.708 0.258 1.00 95.06 84 ALA A C 1
ATOM 691 O O . ALA A 1 84 ? -7.671 6.170 1.373 1.00 95.06 84 ALA A O 1
ATOM 692 N N . LYS A 1 85 ? -8.305 5.817 -0.749 1.00 95.81 85 LYS A N 1
ATOM 693 C CA . LYS A 1 85 ? -9.618 6.475 -0.604 1.00 95.81 85 LYS A CA 1
ATOM 694 C C . LYS A 1 85 ? -10.514 5.762 0.408 1.00 95.81 85 LYS A C 1
ATOM 696 O O . LYS A 1 85 ? -11.190 6.416 1.201 1.00 95.81 85 LYS A O 1
ATOM 701 N N . ARG A 1 86 ? -10.550 4.423 0.404 1.00 95.19 86 ARG A N 1
ATOM 702 C CA . ARG A 1 86 ? -11.302 3.652 1.410 1.00 95.19 86 ARG A CA 1
ATOM 703 C C . ARG A 1 86 ? -10.757 3.909 2.815 1.00 95.19 86 ARG A C 1
ATOM 705 O O . ARG A 1 86 ? -11.559 4.164 3.710 1.00 95.19 86 ARG A O 1
ATOM 712 N N . LYS A 1 87 ? -9.432 3.918 2.986 1.00 94.38 87 LYS A N 1
ATOM 713 C CA . LYS A 1 87 ? -8.749 4.204 4.258 1.00 94.38 87 LYS A CA 1
ATOM 714 C C . LYS A 1 87 ? -9.054 5.611 4.769 1.00 94.38 87 LYS A C 1
ATOM 716 O O . LYS A 1 87 ? -9.337 5.796 5.950 1.00 94.38 87 LYS A O 1
ATOM 721 N N . GLU A 1 88 ? -9.052 6.607 3.887 1.00 92.75 88 GLU A N 1
ATOM 722 C CA . GLU A 1 88 ? -9.419 7.984 4.226 1.00 92.75 88 GLU A CA 1
ATOM 723 C C . GLU A 1 88 ? -10.876 8.072 4.696 1.00 92.75 88 GLU A C 1
ATOM 725 O O . GLU A 1 88 ? -11.151 8.561 5.792 1.00 92.75 88 GLU A O 1
ATOM 730 N N . ASN A 1 89 ? -11.801 7.495 3.930 1.00 94.19 89 ASN A N 1
ATOM 731 C CA . ASN A 1 89 ? -13.221 7.461 4.280 1.00 94.19 89 ASN A CA 1
ATOM 732 C C . ASN A 1 89 ? -13.508 6.651 5.553 1.00 94.19 89 ASN A C 1
ATOM 734 O O . ASN A 1 89 ? -14.473 6.936 6.265 1.00 94.19 89 ASN A O 1
ATOM 738 N N . TRP A 1 90 ? -12.683 5.646 5.859 1.00 95.44 90 TRP A N 1
ATOM 739 C CA . TRP A 1 90 ? -12.817 4.817 7.055 1.00 95.44 90 TRP A CA 1
ATOM 740 C C . TRP A 1 90 ? -12.743 5.637 8.348 1.00 95.44 90 TRP A C 1
ATOM 742 O O . TRP A 1 90 ? -13.474 5.369 9.304 1.00 95.44 90 TRP A O 1
ATOM 752 N N . LYS A 1 91 ? -11.915 6.689 8.359 1.00 90.00 91 LYS A N 1
ATOM 753 C CA . LYS A 1 91 ? -11.734 7.586 9.513 1.00 90.00 91 LYS A CA 1
ATOM 754 C C . LYS A 1 91 ? -13.030 8.281 9.927 1.00 90.00 91 LYS A C 1
ATOM 756 O O . LYS A 1 91 ? -13.224 8.555 11.109 1.00 90.00 91 LYS A O 1
ATOM 761 N N . TYR A 1 92 ? -13.918 8.523 8.967 1.00 91.06 92 TYR A N 1
ATOM 762 C CA . TYR A 1 92 ? -15.170 9.254 9.156 1.00 91.06 92 TYR A CA 1
ATOM 763 C C . TYR A 1 92 ? -16.382 8.343 9.370 1.00 91.06 92 TYR A C 1
ATOM 765 O O . TYR A 1 92 ? -17.516 8.821 9.372 1.00 91.06 92 TYR A O 1
ATOM 773 N N . LYS A 1 93 ? -16.184 7.027 9.528 1.00 93.69 93 LYS A N 1
ATOM 774 C CA . LYS A 1 93 ? -17.296 6.119 9.828 1.00 93.69 93 LYS A CA 1
ATOM 775 C C . LYS A 1 93 ? -17.926 6.450 11.178 1.00 93.69 93 LYS A C 1
ATOM 777 O O . LYS A 1 93 ? -17.229 6.737 12.150 1.00 93.69 93 LYS A O 1
ATOM 782 N N . ASP A 1 94 ? -19.252 6.366 11.225 1.00 93.31 94 ASP A N 1
ATOM 783 C CA . ASP A 1 94 ? -20.042 6.631 12.425 1.00 93.31 94 ASP A CA 1
ATOM 784 C C . ASP A 1 94 ? -20.057 5.391 13.331 1.00 93.31 94 ASP A C 1
ATOM 786 O O . ASP A 1 94 ? -20.919 4.511 13.236 1.00 93.31 94 ASP A O 1
ATOM 790 N N . TRP A 1 95 ? -19.019 5.280 14.160 1.00 96.81 95 TRP A N 1
ATOM 791 C CA . TRP A 1 95 ? -18.921 4.246 15.186 1.00 96.81 95 TRP A CA 1
ATOM 792 C C . TRP A 1 95 ? -19.914 4.554 16.303 1.00 96.81 95 TRP A C 1
ATOM 794 O O . TRP A 1 95 ? -19.927 5.651 16.859 1.00 96.81 95 TRP A O 1
ATOM 804 N N . LYS A 1 96 ? -20.727 3.564 16.664 1.00 97.31 96 LYS A N 1
ATOM 805 C CA . LYS A 1 96 ? -21.688 3.686 17.759 1.00 97.31 96 LYS A CA 1
ATOM 806 C C . LYS A 1 96 ? -21.051 3.233 19.059 1.00 97.31 96 LYS A C 1
ATOM 808 O O . LYS A 1 96 ? -20.187 2.363 19.060 1.00 97.31 96 LYS A O 1
ATOM 813 N N . GLN A 1 97 ? -21.540 3.752 20.179 1.00 97.50 97 GLN A N 1
ATOM 814 C CA . GLN A 1 97 ? -21.109 3.301 21.496 1.00 97.50 97 GLN A CA 1
ATOM 815 C C . GLN A 1 97 ? -22.161 2.390 22.133 1.00 97.50 97 GLN A C 1
ATOM 817 O O . GLN A 1 97 ? -23.361 2.666 22.116 1.00 97.50 97 GLN A O 1
ATOM 822 N N . SER A 1 98 ? -21.714 1.258 22.665 1.00 96.00 98 SER A N 1
ATOM 823 C CA . SER A 1 98 ? -22.555 0.343 23.441 1.00 96.00 98 SER A CA 1
ATOM 824 C C . SER A 1 98 ? -22.795 0.878 24.856 1.00 96.00 98 SER A C 1
ATOM 826 O O . SER A 1 98 ? -22.040 1.710 25.353 1.00 96.00 98 SER A O 1
ATOM 828 N N . GLN A 1 99 ? -23.780 0.321 25.572 1.00 94.50 99 GLN A N 1
ATOM 829 C CA . GLN A 1 99 ? -24.022 0.657 26.987 1.00 94.50 99 GLN A CA 1
ATOM 830 C C . GLN A 1 99 ? -22.799 0.416 27.891 1.00 94.50 99 GLN A C 1
ATOM 832 O O . GLN A 1 99 ? -22.672 1.037 28.940 1.00 94.50 99 GLN A O 1
ATOM 837 N N . LYS A 1 100 ? -21.888 -0.483 27.490 1.00 92.12 100 LYS A N 1
ATOM 838 C CA . LYS A 1 100 ? -20.643 -0.785 28.216 1.00 92.12 100 LYS A CA 1
ATOM 839 C C . LYS A 1 100 ? -19.490 0.163 27.859 1.00 92.12 100 LYS A C 1
ATOM 841 O O . LYS A 1 100 ? -18.383 -0.042 28.344 1.00 92.12 100 LYS A O 1
ATOM 846 N N . GLY A 1 101 ? -19.726 1.159 27.004 1.00 94.06 101 GLY A N 1
ATOM 847 C CA . GLY A 1 101 ? -18.719 2.125 26.563 1.00 94.06 101 GLY A CA 1
ATOM 848 C C . GLY A 1 101 ? -17.834 1.656 25.403 1.00 94.06 101 GLY A C 1
ATOM 849 O O . GLY A 1 101 ? -16.970 2.415 24.979 1.00 94.06 101 GLY A O 1
ATOM 850 N N . ASN A 1 102 ? -18.041 0.445 24.872 1.00 97.00 102 ASN A N 1
ATOM 851 C CA . ASN A 1 102 ? -17.285 -0.062 23.720 1.00 97.00 102 ASN A CA 1
ATOM 852 C C . ASN A 1 102 ? -17.794 0.562 22.419 1.00 97.00 102 ASN A C 1
ATOM 854 O O . ASN A 1 102 ? -19.012 0.576 22.206 1.00 97.00 102 ASN A O 1
ATOM 858 N N . ASP A 1 103 ? -16.880 0.990 21.554 1.00 97.88 103 ASP A N 1
ATOM 859 C CA . ASP A 1 103 ? -17.170 1.384 20.179 1.00 97.88 103 ASP A CA 1
ATOM 860 C C . ASP A 1 103 ? -17.500 0.144 19.344 1.00 97.88 103 ASP A C 1
ATOM 862 O O . ASP A 1 103 ? -16.845 -0.892 19.456 1.00 97.88 103 ASP A O 1
ATOM 866 N N . TYR A 1 104 ? -18.506 0.233 18.484 1.00 98.12 104 TYR A N 1
ATOM 867 C CA . TYR A 1 104 ? -18.830 -0.818 17.535 1.00 98.12 104 TYR A CA 1
ATOM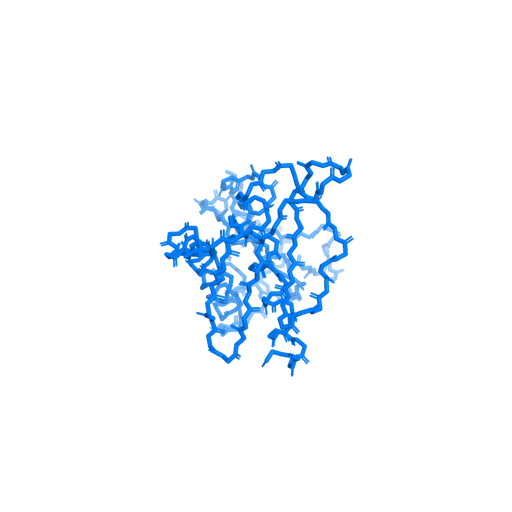 868 C C . TYR A 1 104 ? -19.316 -0.250 16.206 1.00 98.12 104 TYR A C 1
ATOM 870 O O . TYR A 1 104 ? -19.909 0.830 16.135 1.00 98.12 104 TYR A O 1
ATOM 878 N N . TYR A 1 105 ? -19.081 -1.007 15.142 1.00 97.81 105 TYR A N 1
ATOM 879 C CA . TYR A 1 105 ? -19.503 -0.666 13.794 1.00 97.81 105 TYR A CA 1
ATOM 880 C C . TYR A 1 105 ? -19.900 -1.947 13.065 1.00 97.81 105 TYR A C 1
ATOM 882 O O . TYR A 1 105 ? -19.147 -2.918 13.041 1.00 97.81 105 TYR A O 1
ATOM 890 N N . LYS A 1 106 ? -21.117 -1.966 12.516 1.00 96.69 106 LYS A N 1
ATOM 891 C CA . LYS A 1 106 ? -21.553 -3.045 11.627 1.00 96.69 106 LYS A CA 1
ATOM 892 C C . LYS A 1 106 ? -21.114 -2.684 10.220 1.00 96.69 106 LYS A C 1
ATOM 894 O O . LYS A 1 106 ? -21.509 -1.630 9.718 1.00 96.69 106 LYS A O 1
ATOM 899 N N . PHE A 1 107 ? -20.300 -3.533 9.617 1.00 95.94 107 PHE A N 1
ATOM 900 C CA . PHE A 1 107 ? -19.785 -3.320 8.277 1.00 95.94 107 PHE A CA 1
ATOM 901 C C . PHE A 1 107 ? -20.008 -4.577 7.456 1.00 95.94 107 PHE A C 1
ATOM 903 O O . PHE A 1 107 ? -19.473 -5.627 7.792 1.00 95.94 107 PHE A O 1
ATOM 910 N N . GLU A 1 108 ? -20.814 -4.448 6.401 1.00 93.06 108 GLU A N 1
ATOM 911 C CA . GLU A 1 108 ? -21.289 -5.599 5.628 1.00 93.06 108 GLU A CA 1
ATOM 912 C C . GLU A 1 108 ? -21.961 -6.607 6.586 1.00 93.06 108 GLU A C 1
ATOM 914 O O . GLU A 1 108 ? -22.850 -6.201 7.343 1.00 93.06 108 GLU A O 1
ATOM 919 N N . GLU A 1 109 ? -21.552 -7.874 6.599 1.00 93.56 109 GLU A N 1
ATOM 920 C CA . GLU A 1 109 ? -22.130 -8.904 7.479 1.00 93.56 109 GLU A CA 1
ATOM 921 C C . GLU A 1 109 ? -21.418 -9.028 8.840 1.00 93.56 109 GLU A C 1
ATOM 923 O O . GLU A 1 109 ? -21.855 -9.794 9.699 1.00 93.56 109 GLU A O 1
ATOM 928 N N . HIS A 1 110 ? -20.389 -8.209 9.087 1.00 97.06 110 HIS A N 1
ATOM 929 C CA . HIS A 1 110 ? -19.509 -8.338 10.249 1.00 97.06 110 HIS A CA 1
ATOM 930 C C . HIS A 1 110 ? -19.775 -7.289 11.330 1.00 97.06 110 HIS A C 1
ATOM 932 O O . HIS A 1 110 ? -20.043 -6.105 11.070 1.00 97.06 110 HIS A O 1
ATOM 938 N N . LEU A 1 111 ? -19.635 -7.713 12.586 1.00 97.81 111 LEU A N 1
ATOM 939 C CA . LEU A 1 111 ? -19.633 -6.843 13.753 1.00 97.81 111 LEU A CA 1
ATOM 940 C C . LEU A 1 111 ? -18.200 -6.560 14.206 1.00 97.81 111 LEU A C 1
ATOM 942 O O . LEU A 1 111 ? -17.500 -7.426 14.733 1.00 97.81 111 LEU A O 1
ATOM 946 N N . LEU A 1 112 ? -17.809 -5.296 14.093 1.00 98.31 112 LEU A N 1
ATOM 947 C CA . LEU A 1 112 ? -16.529 -4.786 14.563 1.00 98.31 112 LEU A CA 1
ATOM 948 C C . LEU A 1 112 ? -16.729 -4.165 15.940 1.00 98.31 112 LEU A C 1
ATOM 950 O O . LEU A 1 112 ? -17.621 -3.331 16.112 1.00 98.31 112 LEU A O 1
ATOM 954 N N . VAL A 1 113 ? -15.904 -4.533 16.916 1.00 98.31 113 VAL A N 1
ATOM 955 C CA . VAL A 1 113 ? -15.970 -3.969 18.272 1.00 98.31 113 VAL A CA 1
ATOM 956 C C . VAL A 1 113 ? -14.586 -3.530 18.702 1.00 98.31 113 VAL A C 1
ATOM 958 O O . VAL A 1 113 ? -13.650 -4.315 18.639 1.00 98.31 113 VAL A O 1
ATOM 961 N N . ILE A 1 114 ? -14.457 -2.305 19.200 1.00 98.25 114 ILE A N 1
ATOM 962 C CA . ILE A 1 114 ? -13.258 -1.810 19.872 1.00 98.25 114 ILE A CA 1
ATOM 963 C C . ILE A 1 114 ? -13.595 -1.592 21.343 1.00 98.25 114 ILE A C 1
ATOM 965 O O . ILE A 1 114 ? -14.602 -0.979 21.697 1.00 98.25 114 ILE A O 1
ATOM 969 N N . PHE A 1 115 ? -12.741 -2.090 22.225 1.00 97.50 115 PHE A N 1
ATOM 970 C CA . PHE A 1 115 ? -12.910 -1.943 23.663 1.00 97.50 115 PHE A CA 1
ATOM 971 C C . PHE A 1 115 ? -11.577 -1.615 24.327 1.00 97.50 115 PHE A C 1
ATOM 973 O O . PHE A 1 115 ? -10.497 -1.930 23.819 1.00 97.50 115 PHE A O 1
ATOM 980 N N . ARG A 1 116 ? -11.658 -0.982 25.497 1.00 97.00 116 ARG A N 1
ATOM 981 C CA . ARG A 1 116 ? -10.487 -0.677 26.315 1.00 97.00 116 ARG A CA 1
ATOM 982 C C . ARG A 1 116 ? -10.215 -1.827 27.276 1.00 97.00 116 ARG A C 1
ATOM 984 O O . ARG A 1 116 ? -11.055 -2.184 28.102 1.00 97.00 116 ARG A O 1
ATOM 991 N N . ASP A 1 117 ? -9.038 -2.422 27.159 1.00 95.19 117 ASP A N 1
ATOM 992 C CA . ASP A 1 117 ? -8.605 -3.523 28.005 1.00 95.19 117 ASP A CA 1
ATOM 993 C C . ASP A 1 117 ? -8.318 -3.017 29.425 1.00 95.19 117 ASP A C 1
ATOM 995 O O . ASP A 1 117 ? -7.506 -2.117 29.629 1.00 95.19 117 ASP A O 1
ATOM 999 N N . LYS A 1 118 ? -8.975 -3.602 30.432 1.00 92.75 118 LYS A N 1
ATOM 1000 C CA . LYS A 1 118 ? -8.882 -3.123 31.822 1.00 92.75 118 LYS A CA 1
ATOM 1001 C C . LYS A 1 118 ? -7.501 -3.311 32.456 1.00 92.75 118 LYS A C 1
ATOM 1003 O O . LYS A 1 118 ? -7.200 -2.627 33.426 1.00 92.75 118 LYS A O 1
ATOM 1008 N N . LYS A 1 119 ? -6.689 -4.252 31.961 1.00 93.75 119 LYS A N 1
ATOM 1009 C CA . LYS A 1 119 ? -5.374 -4.571 32.543 1.00 93.75 119 LYS A CA 1
ATOM 1010 C C . LYS A 1 119 ? -4.288 -3.665 31.980 1.00 93.75 119 LYS A C 1
ATOM 1012 O O . LYS A 1 119 ? -3.451 -3.163 32.715 1.00 93.75 119 LYS A O 1
ATOM 1017 N N . THR A 1 120 ? -4.304 -3.485 30.665 1.00 95.44 120 THR A N 1
ATOM 1018 C CA . THR A 1 120 ? -3.272 -2.747 29.923 1.00 95.44 120 THR A CA 1
ATOM 1019 C C . THR A 1 120 ? -3.660 -1.302 29.643 1.00 95.44 120 THR A C 1
ATOM 1021 O O . THR A 1 120 ? -2.808 -0.509 29.257 1.00 95.44 120 THR A O 1
ATOM 1024 N N . ASN A 1 121 ? -4.937 -0.955 29.821 1.00 95.44 121 ASN A N 1
ATOM 1025 C CA . ASN A 1 121 ? -5.521 0.344 29.495 1.00 95.44 121 ASN A CA 1
ATOM 1026 C C . ASN A 1 121 ? -5.420 0.738 28.004 1.00 95.44 121 ASN A C 1
ATOM 1028 O O . ASN A 1 121 ? -5.705 1.888 27.654 1.00 95.44 121 ASN A O 1
ATOM 1032 N N . LYS A 1 122 ? -5.049 -0.220 27.144 1.00 97.75 122 LYS A N 1
ATOM 1033 C CA . LYS A 1 122 ? -4.927 -0.102 25.688 1.00 97.75 122 LYS A CA 1
ATOM 1034 C C . LYS A 1 122 ? -6.215 -0.528 24.988 1.00 97.75 122 LYS A C 1
ATOM 1036 O O . LYS A 1 122 ? -7.013 -1.289 25.537 1.00 97.75 122 LYS A O 1
ATOM 1041 N N . PHE A 1 123 ? -6.409 -0.061 23.764 1.00 98.06 123 PHE A N 1
ATOM 1042 C CA . PHE A 1 123 ? -7.499 -0.493 22.901 1.00 98.06 123 PHE A CA 1
ATOM 1043 C C . PHE A 1 123 ? -7.184 -1.843 22.266 1.00 98.06 123 PHE A C 1
ATOM 1045 O O . PHE A 1 123 ? -6.059 -2.109 21.848 1.00 98.06 123 PHE A O 1
ATOM 1052 N N . LYS A 1 124 ? -8.195 -2.696 22.181 1.00 98.00 124 LYS A N 1
ATOM 1053 C CA . LYS A 1 124 ? -8.187 -3.947 21.424 1.00 98.00 124 LYS A CA 1
ATOM 1054 C C . LYS A 1 124 ? -9.462 -4.007 20.606 1.00 98.00 124 LYS A C 1
ATOM 1056 O O . LYS A 1 124 ? -10.441 -3.342 20.950 1.00 98.00 124 LYS A O 1
ATOM 1061 N N . TYR A 1 125 ? -9.456 -4.817 19.559 1.00 98.12 125 TYR A N 1
ATOM 1062 C CA . TYR A 1 125 ? -10.646 -5.026 18.755 1.00 98.12 125 TYR A CA 1
ATOM 1063 C C . TYR A 1 125 ? -11.016 -6.496 18.620 1.00 98.12 125 TYR A C 1
ATOM 1065 O O . TYR A 1 125 ? -10.180 -7.384 18.815 1.00 98.12 125 TYR A O 1
ATOM 1073 N N . THR A 1 126 ? -12.273 -6.728 18.255 1.00 98.06 126 THR A N 1
ATOM 1074 C CA . THR A 1 126 ? -12.748 -7.995 17.716 1.00 98.06 126 THR A CA 1
ATOM 1075 C C . THR A 1 126 ? -13.465 -7.797 16.382 1.00 98.06 126 THR A C 1
ATOM 1077 O O . THR A 1 126 ? -14.059 -6.744 16.137 1.00 98.06 126 THR A O 1
ATOM 1080 N N . ILE A 1 127 ? -13.408 -8.829 15.542 1.00 98.00 127 ILE A N 1
ATOM 1081 C CA . ILE A 1 127 ? -14.232 -9.001 14.339 1.00 98.00 127 ILE A CA 1
ATOM 1082 C C . ILE A 1 127 ? -15.044 -10.275 14.572 1.00 98.00 127 ILE A C 1
ATOM 1084 O O . ILE A 1 127 ? -14.466 -11.344 14.760 1.00 98.00 127 ILE A O 1
ATOM 1088 N N . ASP A 1 128 ? -16.363 -10.143 14.709 1.00 96.81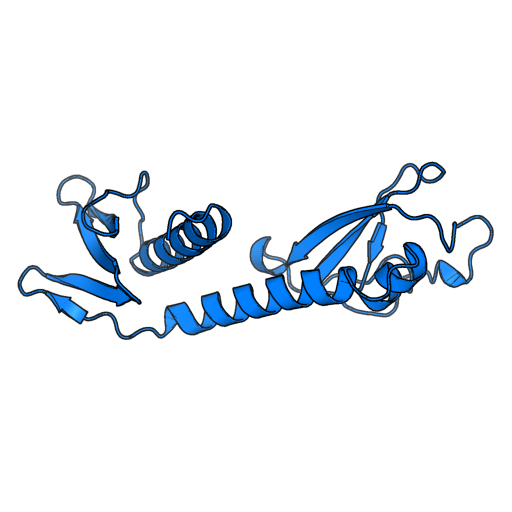 128 ASP A N 1
ATOM 1089 C CA . ASP A 1 128 ? -17.284 -11.242 15.059 1.00 96.81 128 ASP A CA 1
ATOM 1090 C C . ASP A 1 128 ? -16.871 -12.031 16.307 1.00 96.81 128 ASP A C 1
ATOM 1092 O O . ASP A 1 128 ? -17.037 -13.242 16.419 1.00 96.81 128 ASP A O 1
ATOM 1096 N N . GLY A 1 129 ? -16.302 -11.318 17.281 1.00 95.69 129 GLY A N 1
ATOM 1097 C CA . GLY A 1 129 ? -15.825 -11.906 18.533 1.00 95.69 129 GLY A CA 1
ATOM 1098 C C . GLY A 1 129 ? -14.409 -12.486 18.472 1.00 95.69 129 GLY A C 1
ATOM 1099 O O . GLY A 1 129 ? -13.838 -12.740 19.532 1.00 95.69 129 GLY A O 1
ATOM 1100 N N . ASN A 1 130 ? -13.797 -12.606 17.290 1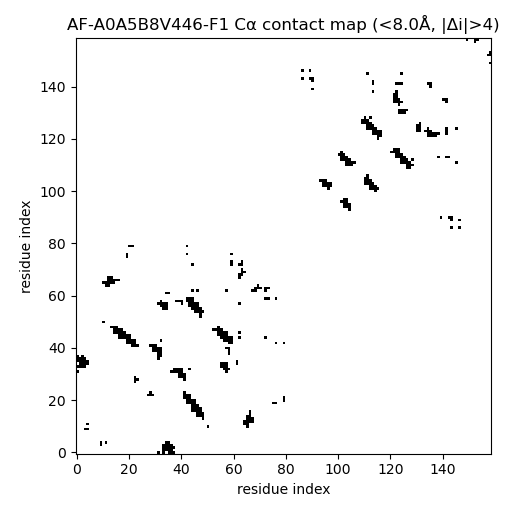.00 96.38 130 ASN A N 1
ATOM 1101 C CA . ASN A 1 130 ? -12.400 -13.015 17.147 1.00 96.38 130 ASN A CA 1
ATOM 1102 C C . ASN A 1 130 ? -11.472 -11.848 17.483 1.00 96.38 130 ASN A C 1
ATOM 1104 O O . ASN A 1 130 ? -11.602 -10.763 16.917 1.00 96.38 130 ASN A O 1
ATOM 1108 N N . PHE A 1 131 ? -10.544 -12.054 18.417 1.00 96.19 131 PHE A N 1
ATOM 1109 C CA . PHE A 1 131 ? -9.648 -11.001 18.893 1.00 96.19 131 PHE A CA 1
ATOM 1110 C C . PHE A 1 131 ? -8.548 -10.695 17.881 1.00 96.19 131 PHE A C 1
ATOM 1112 O O . PHE A 1 131 ? -7.881 -11.598 17.380 1.00 96.19 131 PHE A O 1
ATOM 1119 N N . GLY A 1 132 ? -8.298 -9.403 17.666 1.00 93.56 132 GLY A N 1
ATOM 1120 C CA . GLY A 1 132 ? -7.057 -8.958 17.047 1.00 93.56 132 GLY A CA 1
ATOM 1121 C C . GLY A 1 132 ? -5.848 -9.327 17.913 1.00 93.56 132 GLY A C 1
ATOM 1122 O O . GLY A 1 132 ? -5.927 -9.364 19.143 1.00 93.56 132 GLY A O 1
ATOM 1123 N N . LEU A 1 133 ? -4.711 -9.580 17.264 1.00 91.00 133 LEU A N 1
ATOM 1124 C CA . LEU A 1 133 ? -3.474 -10.005 17.933 1.00 91.00 133 LEU A CA 1
ATOM 1125 C C . LEU A 1 133 ? -2.829 -8.890 18.771 1.00 91.00 133 LEU A C 1
ATOM 1127 O O . LEU A 1 133 ? -2.181 -9.154 19.782 1.00 91.00 133 LEU A O 1
ATOM 1131 N N . ASN A 1 134 ? -3.019 -7.639 18.353 1.00 95.81 134 ASN A N 1
ATOM 1132 C CA . ASN A 1 134 ? -2.311 -6.481 18.886 1.00 95.81 134 ASN A CA 1
ATOM 1133 C C . ASN A 1 134 ? -3.205 -5.597 19.768 1.00 95.81 134 ASN A C 1
ATOM 1135 O O . ASN A 1 134 ? -4.430 -5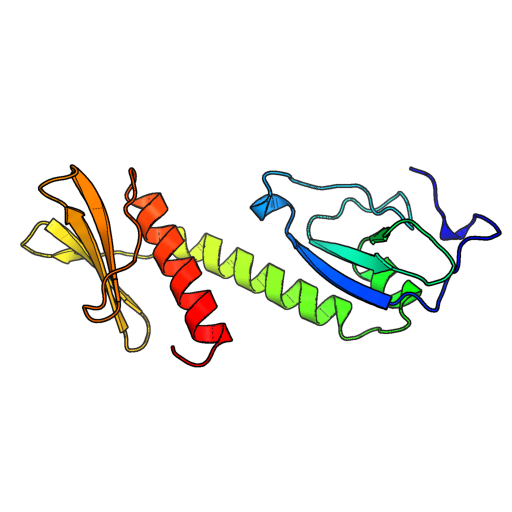.718 19.801 1.00 95.81 134 ASN A O 1
ATOM 1139 N N . SER A 1 135 ? -2.562 -4.683 20.495 1.00 96.81 135 SER A N 1
ATOM 1140 C CA . SER A 1 135 ? -3.234 -3.650 21.287 1.00 96.81 135 SER A CA 1
ATOM 1141 C C . SER A 1 135 ? -2.659 -2.277 20.969 1.00 96.81 135 SER A C 1
ATOM 1143 O O . SER A 1 135 ? -1.474 -2.161 20.661 1.00 96.81 135 SER A O 1
ATOM 1145 N N . TYR A 1 136 ? -3.496 -1.253 21.079 1.00 97.81 136 TYR A N 1
ATOM 1146 C CA . TYR A 1 136 ? -3.250 0.076 20.532 1.00 97.81 136 TYR A CA 1
ATOM 1147 C C . TYR A 1 136 ? -3.360 1.141 21.614 1.00 97.81 136 TYR A C 1
ATOM 1149 O O . TYR A 1 136 ? -4.158 1.015 22.546 1.00 97.81 136 TYR A O 1
ATOM 1157 N N . GLN A 1 137 ? -2.553 2.191 21.513 1.00 97.81 137 GLN A N 1
ATOM 1158 C CA . GLN A 1 137 ? -2.574 3.273 22.488 1.00 97.81 137 GLN A CA 1
ATOM 1159 C C . GLN A 1 137 ? -3.777 4.188 22.253 1.00 97.81 137 GLN A C 1
ATOM 1161 O O . GLN A 1 137 ? -4.421 4.625 23.210 1.00 97.81 137 GLN A O 1
ATOM 1166 N N . TYR A 1 138 ? -4.105 4.438 20.986 1.00 96.94 138 TYR A N 1
ATOM 1167 C CA . TYR A 1 138 ? -5.176 5.342 20.587 1.00 96.94 138 TYR A CA 1
ATOM 1168 C C . TYR A 1 138 ? -6.322 4.602 19.885 1.00 96.94 138 TYR A C 1
ATOM 1170 O O . TYR A 1 138 ? -6.125 3.603 19.195 1.00 96.94 138 TYR A O 1
ATOM 1178 N N . LEU A 1 139 ? -7.547 5.120 20.028 1.00 95.50 139 LEU A N 1
ATOM 1179 C CA . LEU A 1 139 ? -8.726 4.573 19.345 1.00 95.50 139 LEU A CA 1
ATOM 1180 C C . LEU A 1 139 ? -8.574 4.629 17.815 1.00 95.50 139 LEU A C 1
ATOM 1182 O O . LEU A 1 139 ? -9.020 3.723 17.117 1.00 95.50 139 LEU A O 1
ATOM 1186 N N . SER A 1 140 ? -7.931 5.678 17.294 1.00 95.06 140 SER A N 1
ATOM 1187 C CA . SER A 1 140 ? -7.646 5.837 15.864 1.00 95.06 140 SER A CA 1
ATOM 1188 C C . SER A 1 140 ? -6.775 4.708 15.315 1.00 95.06 140 SER A C 1
ATOM 1190 O O . SER A 1 140 ? -7.102 4.161 14.268 1.00 95.06 140 SER A O 1
ATOM 1192 N N . GLU A 1 141 ? -5.735 4.309 16.048 1.00 96.00 141 GLU A N 1
ATOM 1193 C CA . GLU A 1 141 ? -4.859 3.190 15.678 1.00 96.00 141 GLU A CA 1
ATOM 1194 C C . GLU A 1 141 ? -5.633 1.868 15.641 1.00 96.00 141 GLU A C 1
ATOM 1196 O O . GLU A 1 141 ? -5.466 1.077 14.719 1.00 96.00 141 GLU A O 1
ATOM 1201 N N . ALA A 1 142 ? -6.534 1.638 16.605 1.00 96.88 142 ALA A N 1
ATOM 1202 C CA . ALA A 1 142 ? -7.387 0.451 16.599 1.00 96.88 142 ALA A CA 1
ATOM 1203 C C . ALA A 1 142 ? -8.354 0.446 15.401 1.00 96.88 142 ALA A C 1
ATOM 1205 O O . ALA A 1 142 ? -8.540 -0.591 14.768 1.00 96.88 142 ALA A O 1
ATOM 1206 N N . LYS A 1 143 ? -8.946 1.600 15.055 1.00 96.81 143 LYS A N 1
ATOM 1207 C CA . LYS A 1 143 ? -9.809 1.738 13.869 1.00 96.81 143 LYS A CA 1
ATOM 1208 C C . LYS A 1 143 ? -9.037 1.481 12.575 1.00 96.81 143 LYS A C 1
ATOM 1210 O O . LYS A 1 143 ? -9.552 0.785 11.704 1.00 96.81 143 LYS A O 1
ATOM 1215 N N . GLU A 1 144 ? -7.827 2.018 12.452 1.00 95.62 144 GLU A N 1
ATOM 1216 C CA . GLU A 1 144 ? -6.947 1.786 11.302 1.00 95.62 144 GLU A CA 1
ATOM 1217 C C . GLU A 1 144 ? -6.514 0.321 11.203 1.00 95.62 144 GLU A C 1
ATOM 1219 O O . GLU A 1 144 ? -6.558 -0.270 10.127 1.00 95.62 144 GLU A O 1
ATOM 1224 N N . ALA A 1 145 ? -6.180 -0.309 12.326 1.00 96.38 145 ALA A N 1
ATOM 1225 C CA . ALA A 1 145 ? -5.799 -1.710 12.332 1.00 96.38 145 ALA A CA 1
ATOM 1226 C C . ALA A 1 145 ? -6.939 -2.649 11.923 1.00 96.38 145 ALA A C 1
ATOM 1228 O O . ALA A 1 145 ? -6.686 -3.636 11.235 1.00 96.38 145 ALA A O 1
ATOM 1229 N N . ILE A 1 146 ? -8.183 -2.342 12.305 1.00 97.12 146 ILE A N 1
ATOM 1230 C CA . ILE A 1 146 ? -9.351 -3.069 11.796 1.00 97.12 146 ILE A CA 1
ATOM 1231 C C . ILE A 1 146 ? -9.453 -2.910 10.280 1.00 97.12 146 ILE A C 1
ATOM 1233 O O . ILE A 1 146 ? -9.640 -3.906 9.595 1.00 97.12 146 ILE A O 1
ATOM 1237 N N . PHE A 1 147 ? -9.300 -1.693 9.746 1.00 96.88 147 PHE A N 1
ATOM 1238 C CA . PHE A 1 147 ? -9.330 -1.474 8.296 1.00 96.88 147 PHE A CA 1
ATOM 1239 C C . PHE A 1 147 ? -8.287 -2.330 7.572 1.00 96.88 147 PHE A C 1
ATOM 1241 O O . PHE A 1 147 ? -8.628 -3.043 6.634 1.00 96.88 147 PHE A O 1
ATOM 1248 N N . ASN A 1 148 ? -7.041 -2.323 8.051 1.00 95.25 148 ASN A N 1
ATOM 1249 C CA . ASN A 1 148 ? -5.976 -3.132 7.462 1.00 95.25 148 ASN A CA 1
ATOM 1250 C C . ASN A 1 148 ? -6.296 -4.631 7.539 1.00 95.25 148 ASN A C 1
ATOM 1252 O O . ASN A 1 148 ? -6.064 -5.347 6.569 1.00 95.25 148 ASN A O 1
ATOM 1256 N N . LYS A 1 149 ? -6.883 -5.097 8.651 1.00 96.38 149 LYS A N 1
ATOM 1257 C CA . LYS A 1 149 ? -7.282 -6.501 8.789 1.00 96.38 149 LYS A CA 1
ATOM 1258 C C . LYS A 1 149 ? -8.417 -6.886 7.836 1.00 96.38 149 LYS A C 1
ATOM 1260 O O . LYS A 1 149 ? -8.395 -7.985 7.301 1.00 96.38 149 LYS A O 1
ATOM 1265 N N . ILE A 1 150 ? -9.373 -5.988 7.594 1.00 96.06 150 ILE A N 1
ATOM 1266 C CA . ILE A 1 150 ? -10.446 -6.193 6.608 1.00 96.06 150 ILE A CA 1
ATOM 1267 C C . ILE A 1 150 ? -9.860 -6.318 5.200 1.00 96.06 150 ILE A C 1
ATOM 1269 O O . ILE A 1 150 ? -10.242 -7.220 4.464 1.00 96.06 150 ILE A O 1
ATOM 1273 N N . GLU A 1 151 ? -8.937 -5.431 4.818 1.00 94.88 151 GLU A N 1
ATOM 1274 C CA . GLU A 1 151 ? -8.292 -5.492 3.501 1.00 94.88 151 GLU A CA 1
ATOM 1275 C C . GLU A 1 151 ? -7.507 -6.806 3.331 1.00 94.88 151 GLU A C 1
ATOM 1277 O O . GLU A 1 151 ? -7.660 -7.466 2.310 1.00 94.88 151 GLU A O 1
ATOM 1282 N N . GLU A 1 152 ? -6.773 -7.246 4.359 1.00 94.31 152 GLU A N 1
ATOM 1283 C CA . GLU A 1 152 ? -6.082 -8.546 4.377 1.00 94.31 152 GLU A CA 1
ATOM 1284 C C . GLU A 1 152 ? -7.061 -9.725 4.230 1.00 94.31 152 GLU A C 1
ATOM 1286 O O . GLU A 1 152 ? -6.820 -10.632 3.438 1.00 94.31 152 GLU A O 1
ATOM 1291 N N . MET A 1 153 ? -8.181 -9.729 4.962 1.00 94.88 153 MET A N 1
ATOM 1292 C CA . MET A 1 153 ? -9.194 -10.790 4.854 1.00 94.88 153 MET A CA 1
ATOM 1293 C C . MET A 1 153 ? -9.842 -10.813 3.462 1.00 94.88 153 MET A C 1
ATOM 1295 O O . MET A 1 153 ? -10.042 -11.888 2.900 1.00 94.88 153 MET A O 1
ATOM 1299 N N . LYS A 1 154 ? -10.111 -9.642 2.866 1.00 94.50 154 LYS A N 1
ATOM 1300 C CA . LYS A 1 154 ? -10.640 -9.529 1.495 1.00 94.50 154 LYS A CA 1
ATOM 1301 C C . LYS A 1 154 ? -9.655 -10.049 0.450 1.00 94.50 154 LYS A C 1
ATOM 1303 O O . LYS A 1 154 ? -10.083 -10.684 -0.508 1.00 94.50 154 LYS A O 1
ATOM 1308 N N . GLU A 1 155 ? -8.359 -9.801 0.628 1.00 91.50 155 GLU A N 1
ATOM 1309 C CA . GLU A 1 155 ? -7.305 -10.317 -0.256 1.00 91.50 155 GLU A CA 1
ATOM 1310 C C . GLU A 1 155 ? -7.201 -11.856 -0.197 1.00 91.50 155 GLU A C 1
ATOM 1312 O O . GLU A 1 155 ? -6.965 -12.483 -1.229 1.00 91.50 155 GLU A O 1
ATOM 1317 N N . HIS A 1 156 ? -7.446 -12.472 0.967 1.00 94.25 156 HIS A N 1
ATOM 1318 C CA . HIS A 1 156 ? -7.425 -13.935 1.141 1.00 94.25 156 HIS A CA 1
ATOM 1319 C C . HIS A 1 156 ? -8.767 -14.635 0.858 1.00 94.25 156 HIS A C 1
ATOM 1321 O O . HIS A 1 156 ? -8.802 -15.859 0.751 1.00 94.25 156 HIS A O 1
ATOM 1327 N N . GLY A 1 157 ? -9.861 -13.884 0.694 1.00 93.69 157 GLY A N 1
ATOM 1328 C CA . GLY A 1 157 ? -11.206 -14.443 0.506 1.00 93.69 157 GLY A CA 1
ATOM 1329 C C . GLY A 1 157 ? -11.872 -14.933 1.799 1.00 93.69 157 GLY A C 1
ATOM 1330 O O . GLY A 1 157 ? -12.814 -15.717 1.731 1.00 93.69 157 GLY A O 1
ATOM 1331 N N . ASP A 1 158 ? -11.393 -14.464 2.953 1.00 91.88 158 ASP A N 1
ATOM 1332 C CA . ASP A 1 158 ? -11.884 -14.814 4.295 1.00 91.88 158 ASP A CA 1
ATOM 1333 C C . ASP A 1 158 ? -12.848 -13.764 4.882 1.00 91.88 158 ASP A C 1
ATOM 1335 O O . ASP A 1 158 ? -13.241 -13.864 6.048 1.00 91.88 158 ASP A O 1
ATOM 1339 N N . TRP A 1 159 ? -13.155 -12.718 4.107 1.00 9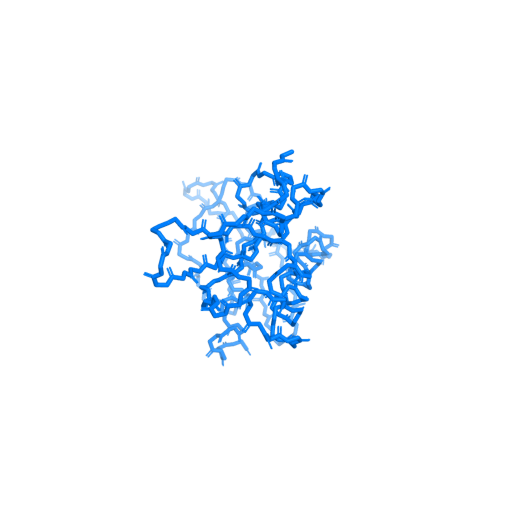3.50 159 TRP A N 1
ATOM 1340 C CA . TRP A 1 159 ? -14.108 -11.666 4.459 1.00 93.50 159 TRP A CA 1
ATOM 1341 C C . TRP A 1 159 ? -15.500 -12.002 3.930 1.00 93.50 159 TRP A C 1
ATOM 1343 O O . TRP A 1 159 ? -15.663 -12.018 2.686 1.00 93.50 159 TRP A O 1
#

pLDDT: mean 95.56, std 3.4, range [69.62, 98.56]